Protein AF-A0A1M5S361-F1 (afdb_monomer)

Organism: NCBI:txid1121409

Sequence (158 aa):
METKALNVEGIELVMPVFLVQWWPHQLPLDRFPSFCGAGGGLGDALVPENCYGLPLSPACFVHDISWRVVEATWAGFHQGNSMFLHNNLAIINARSRFPLKQLRAYRAVTYFNAVDTIGAKYFWDDKWQFGTYEDPLEDPIVLEKLARVGVEPLRRAA

Foldseek 3Di:
DDWDWDQQPNFTQIADPVVNVLPLNVAHQQRQDALWAPPDDPRCVQTPQALPNQGLRVLSLRLVLQLQAFDPDPVSQVVSLVSSLRSQLRSLVVPHDPPSSVSSNVSSVSNSVCCNPVVNVVSNVSCVPQNHDPDSCVRVVNQVSSVSSVGHDDDPDD

Mean predicted aligned error: 4.07 Å

Secondary structure (DSSP, 8-state):
--EEEEEETTEEEEEEHHHHHT--TTS-GGGPPP--S-SSHHHHHHS-SEETTEE-HHHHHHHHHHHHHS-SSHHHHHHHHHHHHHHHHHHHHHH--TTHHHHHHHHHHHHHHHHHHHHHHHHHHHHHHH---SSGGG-HHHHHHHHHTT----PPP-

Solvent-accessible surface area (backbone atoms only — not comparable to full-atom values): 8976 Å² total; per-residue (Å²): 119,66,70,42,74,44,77,53,97,89,33,63,36,55,35,48,52,73,50,68,80,63,53,47,86,88,57,56,68,87,67,51,64,86,46,43,41,67,88,53,72,71,44,28,73,61,28,48,47,51,54,88,84,40,67,44,22,63,27,30,48,46,26,56,49,35,59,55,66,31,55,99,42,73,67,32,52,50,50,25,49,50,36,27,42,52,22,42,47,37,51,41,64,76,76,41,54,88,68,58,29,58,56,41,49,55,48,44,50,50,34,39,52,44,48,70,55,67,33,47,58,54,54,51,50,48,41,71,75,69,49,72,59,94,51,60,84,72,33,66,68,46,47,52,55,34,46,72,57,74,32,76,80,77,74,76,80,129

Structure (mmCIF, N/CA/C/O backbone):
data_AF-A0A1M5S361-F1
#
_entry.id   AF-A0A1M5S361-F1
#
loop_
_atom_site.group_PDB
_atom_site.id
_atom_site.type_symbol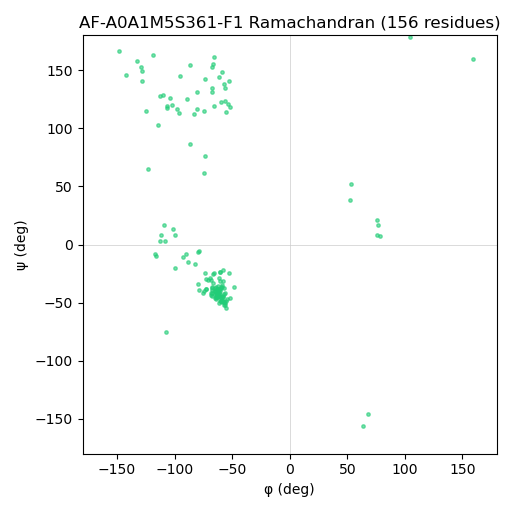
_atom_site.label_atom_id
_atom_site.label_alt_id
_atom_site.label_comp_id
_atom_site.label_asym_id
_atom_site.label_entity_id
_atom_site.label_seq_id
_atom_site.pdbx_PDB_ins_code
_atom_site.Cartn_x
_atom_site.Cartn_y
_atom_site.Cartn_z
_atom_site.occupancy
_atom_site.B_iso_or_equiv
_atom_site.auth_seq_id
_atom_site.auth_comp_id
_atom_site.auth_asym_id
_atom_site.auth_atom_id
_atom_site.pdbx_PDB_model_num
ATOM 1 N N . MET A 1 1 ? 7.374 8.102 -9.679 1.00 92.75 1 MET A N 1
ATOM 2 C CA . MET A 1 1 ? 6.005 8.076 -10.251 1.00 92.75 1 MET A CA 1
ATOM 3 C C . MET A 1 1 ? 5.154 9.184 -9.634 1.00 92.75 1 MET A C 1
ATOM 5 O O . MET A 1 1 ? 5.362 9.514 -8.471 1.00 92.75 1 MET A O 1
ATOM 9 N N . GLU A 1 2 ? 4.213 9.762 -10.384 1.00 95.44 2 GLU A N 1
ATOM 10 C CA . GLU A 1 2 ? 3.269 10.764 -9.863 1.00 95.44 2 GLU A CA 1
ATOM 11 C C . GLU A 1 2 ? 2.189 10.127 -8.968 1.00 95.44 2 GLU A C 1
ATOM 13 O O . GLU A 1 2 ? 1.696 9.029 -9.240 1.00 95.44 2 GLU A O 1
ATOM 18 N N . THR A 1 3 ? 1.801 10.826 -7.901 1.00 97.38 3 THR A N 1
ATOM 19 C CA . THR A 1 3 ? 0.815 10.340 -6.922 1.00 97.38 3 THR A CA 1
ATOM 20 C C . THR A 1 3 ? -0.275 11.374 -6.689 1.00 97.38 3 THR A C 1
ATOM 22 O O . THR A 1 3 ? -0.038 12.573 -6.834 1.00 97.38 3 THR A O 1
ATOM 25 N N . LYS A 1 4 ? -1.466 10.913 -6.308 1.00 98.00 4 LYS A N 1
ATOM 26 C CA . LYS A 1 4 ? -2.615 11.759 -5.988 1.00 98.00 4 LYS A CA 1
ATOM 27 C C . LYS A 1 4 ? -3.390 11.176 -4.812 1.00 98.00 4 LYS A C 1
ATOM 29 O O . LYS A 1 4 ? -3.484 9.959 -4.664 1.00 98.00 4 LYS A O 1
ATOM 34 N N . ALA A 1 5 ? -3.945 12.057 -3.985 1.00 97.88 5 ALA A N 1
ATOM 35 C CA . ALA A 1 5 ? -4.882 11.675 -2.939 1.00 97.88 5 ALA A CA 1
ATOM 36 C C . ALA A 1 5 ? -6.286 11.474 -3.530 1.00 97.88 5 ALA A C 1
ATOM 38 O O . ALA A 1 5 ? -6.795 12.334 -4.255 1.00 97.88 5 ALA A O 1
ATOM 39 N N . LEU A 1 6 ? -6.915 10.349 -3.201 1.00 97.50 6 LEU A N 1
ATOM 40 C CA . LEU A 1 6 ? -8.318 10.061 -3.469 1.00 97.50 6 LEU A CA 1
ATOM 41 C C . LEU A 1 6 ? -9.070 10.002 -2.139 1.00 97.50 6 LEU A C 1
ATOM 43 O O . LEU A 1 6 ? -8.674 9.271 -1.233 1.00 97.50 6 LEU A O 1
ATOM 47 N N . ASN A 1 7 ? -10.164 10.754 -2.027 1.00 97.31 7 ASN A N 1
ATOM 48 C CA . ASN A 1 7 ? -11.053 10.647 -0.876 1.00 97.31 7 ASN A CA 1
ATOM 49 C C . ASN A 1 7 ? -11.984 9.438 -1.053 1.00 97.31 7 ASN A C 1
ATOM 51 O O . ASN A 1 7 ? -12.795 9.408 -1.979 1.00 97.31 7 ASN A O 1
ATOM 55 N N . VAL A 1 8 ? -11.865 8.453 -0.165 1.00 96.00 8 VAL A N 1
ATOM 56 C CA . VAL A 1 8 ? -12.678 7.234 -0.145 1.00 96.00 8 VAL A CA 1
ATOM 57 C C . VAL A 1 8 ? -13.314 7.107 1.231 1.00 96.00 8 VAL A C 1
ATOM 59 O O . VAL A 1 8 ? -12.619 6.958 2.232 1.00 96.00 8 VAL A O 1
ATOM 62 N N . GLU A 1 9 ? -14.642 7.201 1.295 1.00 95.31 9 GLU A N 1
ATOM 63 C CA . GLU A 1 9 ? -15.398 7.149 2.557 1.00 95.31 9 GLU A CA 1
ATOM 64 C C . GLU A 1 9 ? -14.882 8.147 3.621 1.00 95.31 9 GLU A C 1
ATOM 66 O O . GLU A 1 9 ? -14.811 7.831 4.811 1.00 95.31 9 GLU A O 1
ATOM 71 N N . GLY A 1 10 ? -14.482 9.351 3.192 1.00 95.62 10 GLY A N 1
ATOM 72 C CA . GLY A 1 10 ? -13.931 10.386 4.071 1.00 95.62 10 GLY A CA 1
ATOM 73 C C . GLY A 1 10 ? -12.464 10.180 4.466 1.00 95.62 10 GLY A C 1
ATOM 74 O O . GLY A 1 10 ? -11.963 10.920 5.309 1.00 95.62 10 GLY A O 1
ATOM 75 N N . ILE A 1 11 ? -11.774 9.199 3.878 1.00 97.12 11 ILE A N 1
ATOM 76 C CA . ILE A 1 11 ? -10.365 8.878 4.132 1.00 97.12 11 ILE A CA 1
ATOM 77 C C . ILE A 1 11 ? -9.550 9.261 2.903 1.00 97.12 11 ILE A C 1
ATOM 79 O O . ILE A 1 11 ? -9.874 8.852 1.792 1.00 97.12 11 ILE A O 1
ATOM 83 N N . GLU A 1 12 ? -8.483 10.032 3.087 1.00 97.62 12 GLU A N 1
ATOM 84 C CA . GLU A 1 12 ? -7.560 10.360 2.001 1.00 97.62 12 GLU A CA 1
ATOM 85 C C . GLU A 1 12 ? -6.541 9.231 1.825 1.00 97.62 12 GLU A C 1
ATOM 87 O O . GLU A 1 12 ? -5.709 8.988 2.698 1.00 97.62 12 GLU A O 1
ATOM 92 N N . LEU A 1 13 ? -6.631 8.526 0.697 1.00 98.19 13 LEU A N 1
ATOM 93 C CA . LEU A 1 13 ? -5.674 7.500 0.296 1.00 98.19 13 LEU A CA 1
ATOM 94 C C . LEU A 1 13 ? -4.765 8.059 -0.798 1.00 98.19 13 LEU A C 1
ATOM 96 O O . LEU A 1 13 ? -5.244 8.531 -1.827 1.00 98.19 13 LEU A O 1
ATOM 100 N N . VAL A 1 14 ? -3.454 7.989 -0.593 1.00 98.38 14 VAL A N 1
ATOM 101 C CA . VAL A 1 14 ? -2.439 8.394 -1.570 1.00 98.38 14 VAL A CA 1
ATOM 102 C C . VAL A 1 14 ? -2.100 7.209 -2.459 1.00 98.38 14 VAL A C 1
ATOM 104 O O . VAL A 1 14 ? -1.735 6.142 -1.968 1.00 98.38 14 VAL A O 1
ATOM 107 N N . MET A 1 15 ? -2.215 7.389 -3.771 1.00 97.88 15 MET A N 1
ATOM 108 C CA . MET A 1 15 ? -2.027 6.314 -4.741 1.00 97.88 15 MET A CA 1
ATOM 109 C C . MET A 1 15 ? -1.445 6.834 -6.066 1.00 97.88 15 MET A C 1
ATOM 111 O O . MET A 1 15 ? -1.424 8.050 -6.290 1.00 97.88 15 MET A O 1
ATOM 115 N N . PRO A 1 16 ? -0.966 5.946 -6.956 1.00 97.38 16 PRO A N 1
ATOM 116 C CA . PRO A 1 16 ? -0.582 6.319 -8.315 1.00 97.38 16 PRO A CA 1
ATOM 117 C C . PRO A 1 16 ? -1.704 7.073 -9.040 1.00 97.38 16 PRO A C 1
ATOM 119 O O . PRO A 1 16 ? -2.867 6.687 -8.929 1.00 97.38 16 PRO A O 1
ATOM 122 N N . VAL A 1 17 ? -1.372 8.100 -9.832 1.00 96.81 17 VAL A N 1
ATOM 123 C CA . VAL A 1 17 ? -2.392 8.894 -10.554 1.00 96.81 17 VAL A CA 1
ATOM 124 C C . VAL A 1 17 ? -3.286 8.026 -11.439 1.00 96.81 17 VAL A C 1
ATOM 126 O O . VAL A 1 17 ? -4.500 8.223 -11.445 1.00 96.81 17 VAL A O 1
ATOM 129 N N . PHE A 1 18 ? -2.721 7.044 -12.148 1.00 94.75 18 PHE A N 1
ATOM 130 C CA . PHE A 1 18 ? -3.517 6.160 -13.004 1.00 94.75 18 PHE A CA 1
ATOM 131 C C . PHE A 1 18 ? -4.522 5.333 -12.186 1.00 94.75 18 PHE A C 1
ATOM 133 O O . PHE A 1 18 ? -5.666 5.173 -12.603 1.00 94.75 18 PHE A O 1
ATOM 140 N N . LEU A 1 19 ? -4.133 4.868 -10.990 1.00 96.62 19 LEU A N 1
ATOM 141 C CA . LEU A 1 19 ? -4.979 4.024 -10.147 1.00 96.62 19 LEU A CA 1
ATOM 142 C C . LEU A 1 19 ? -6.213 4.777 -9.638 1.00 96.62 19 LEU A C 1
ATOM 144 O O . LEU A 1 19 ? -7.242 4.154 -9.408 1.00 96.62 19 LEU A O 1
ATOM 148 N N . VAL A 1 20 ? -6.159 6.110 -9.539 1.00 95.94 20 VAL A N 1
ATOM 149 C CA . VAL A 1 20 ? -7.326 6.931 -9.177 1.00 95.94 20 VAL A CA 1
ATOM 150 C C . VAL A 1 20 ? -8.495 6.711 -10.141 1.00 95.94 20 VAL A C 1
ATOM 152 O O . VAL A 1 20 ? -9.641 6.696 -9.707 1.00 95.94 20 VAL A O 1
ATOM 155 N N . GLN A 1 21 ? -8.221 6.529 -11.437 1.00 92.00 21 GLN A N 1
ATOM 156 C CA . GLN A 1 21 ? -9.260 6.289 -12.450 1.00 92.00 21 GLN A CA 1
ATOM 157 C C . GLN A 1 21 ? -9.845 4.875 -12.368 1.00 92.00 21 GLN A C 1
ATOM 159 O O . GLN A 1 21 ? -10.978 4.649 -12.781 1.00 92.00 21 GLN A O 1
ATOM 164 N N . TRP A 1 22 ? -9.068 3.939 -11.824 1.00 95.06 22 TRP A N 1
ATOM 165 C CA . TRP A 1 22 ? -9.387 2.516 -11.740 1.00 95.06 22 TRP A CA 1
ATOM 166 C C . TRP A 1 22 ? -9.685 2.069 -10.309 1.00 95.06 22 TRP A C 1
ATOM 168 O O . TRP A 1 22 ? -9.663 0.878 -10.005 1.00 95.06 22 TRP A O 1
ATOM 178 N N . TRP A 1 23 ? -9.957 3.016 -9.410 1.00 96.12 23 TRP A N 1
ATOM 179 C CA . TRP A 1 23 ? -10.335 2.695 -8.047 1.00 96.12 23 TRP A CA 1
ATOM 180 C C . TRP A 1 23 ? -11.714 2.012 -8.037 1.00 96.12 23 TRP A C 1
ATOM 182 O O . TRP A 1 23 ? -12.640 2.501 -8.693 1.00 96.12 23 TRP A O 1
ATOM 192 N N . PRO A 1 24 ? -11.910 0.911 -7.287 1.00 95.38 24 PRO A N 1
ATOM 193 C CA . PRO A 1 24 ? -13.192 0.214 -7.220 1.00 95.38 24 PRO A CA 1
ATOM 194 C C . PRO A 1 24 ? -14.205 1.018 -6.386 1.00 95.38 24 PRO A C 1
ATOM 196 O O . PRO A 1 24 ? -14.499 0.690 -5.241 1.00 95.38 24 PRO A O 1
ATOM 199 N N . HIS A 1 25 ? -14.769 2.090 -6.949 1.00 92.19 25 HIS A N 1
ATOM 200 C CA . HIS A 1 25 ? -15.663 3.021 -6.242 1.00 92.19 25 HIS A CA 1
ATOM 201 C C . HIS A 1 25 ? -16.916 2.372 -5.632 1.00 92.19 25 HIS A C 1
ATOM 203 O O . HIS A 1 25 ? -17.522 2.940 -4.728 1.00 92.19 25 HIS A O 1
ATOM 209 N N . GLN A 1 26 ? -17.316 1.205 -6.137 1.00 91.25 26 GLN A N 1
ATOM 210 C CA . GLN A 1 26 ? -18.471 0.453 -5.646 1.00 91.25 26 GLN A CA 1
ATOM 211 C C . GLN A 1 26 ? -18.115 -0.539 -4.528 1.00 91.25 26 GLN A C 1
ATOM 213 O O . GLN A 1 26 ? -19.022 -1.127 -3.943 1.00 91.25 26 GLN A O 1
ATOM 218 N N . LEU A 1 27 ? -16.824 -0.736 -4.232 1.00 94.06 27 LEU A N 1
ATOM 219 C CA . LEU A 1 27 ? -16.335 -1.662 -3.217 1.00 94.06 27 LEU A CA 1
ATOM 220 C C . LEU A 1 27 ? -16.073 -0.917 -1.897 1.00 94.06 27 LEU A C 1
ATOM 222 O O . LEU A 1 27 ? -15.141 -0.112 -1.832 1.00 94.06 27 LEU A O 1
ATOM 226 N N . PRO A 1 28 ? -16.850 -1.190 -0.833 1.00 93.94 28 PRO A N 1
ATOM 227 C CA . PRO A 1 28 ? -16.580 -0.633 0.486 1.00 93.94 28 PRO A CA 1
ATOM 228 C C . PRO A 1 28 ? -15.213 -1.069 1.018 1.00 93.94 28 PRO A C 1
ATOM 230 O O . PRO A 1 28 ? -14.805 -2.218 0.824 1.00 93.94 28 PRO A O 1
ATOM 233 N N . LEU A 1 29 ? -14.527 -0.180 1.739 1.00 92.50 29 LEU A N 1
ATOM 234 C CA . LEU A 1 29 ? -13.178 -0.435 2.263 1.00 92.50 29 LEU A CA 1
ATOM 235 C C . LEU A 1 29 ? -13.105 -1.665 3.183 1.00 92.50 29 LEU A C 1
ATOM 237 O O . LEU A 1 29 ? -12.083 -2.348 3.214 1.00 92.50 29 LEU A O 1
ATOM 241 N N . ASP A 1 30 ? -14.177 -1.967 3.917 1.00 90.62 30 ASP A N 1
ATOM 242 C CA . ASP A 1 30 ? -14.266 -3.118 4.823 1.00 90.62 30 ASP A CA 1
ATOM 243 C C . ASP A 1 30 ? -14.553 -4.452 4.114 1.00 90.62 30 ASP A C 1
ATOM 245 O O . ASP A 1 30 ? -14.508 -5.507 4.747 1.00 90.62 30 ASP A O 1
ATOM 249 N N . ARG A 1 31 ? -14.825 -4.412 2.805 1.00 91.88 31 ARG A N 1
ATOM 250 C CA . ARG A 1 31 ? -15.108 -5.579 1.958 1.00 91.88 31 ARG A CA 1
ATOM 251 C C . ARG A 1 31 ? -14.024 -5.861 0.927 1.00 91.88 31 ARG A C 1
ATOM 253 O O . ARG A 1 31 ? -14.225 -6.723 0.072 1.00 91.88 31 ARG A O 1
ATOM 260 N N . PHE A 1 32 ? -12.892 -5.161 0.987 1.00 93.38 32 PHE A N 1
ATOM 261 C CA . PHE A 1 32 ? -11.757 -5.490 0.132 1.00 93.38 32 PHE A CA 1
ATOM 262 C C . PHE A 1 32 ? -11.338 -6.955 0.340 1.00 93.38 32 PHE A C 1
ATOM 264 O O . PHE A 1 32 ? -11.250 -7.404 1.487 1.00 93.38 32 PHE A O 1
ATOM 271 N N . PRO A 1 33 ? -11.075 -7.715 -0.740 1.00 91.62 33 PRO A N 1
ATOM 272 C CA . PRO A 1 33 ? -10.483 -9.036 -0.602 1.00 91.62 33 PRO A CA 1
ATOM 273 C C . PRO A 1 33 ? -9.064 -8.902 -0.043 1.00 91.62 33 PRO A C 1
ATOM 275 O O . PRO A 1 33 ? -8.457 -7.838 -0.130 1.00 91.62 33 PRO A O 1
ATOM 278 N N . SER A 1 34 ? -8.526 -9.993 0.501 1.00 89.56 34 SER A N 1
ATOM 279 C CA . SER A 1 34 ? -7.224 -9.953 1.165 1.00 89.56 34 SER A CA 1
ATOM 280 C C . SER A 1 34 ? -6.081 -9.645 0.192 1.00 89.56 34 SER A C 1
ATOM 282 O O . SER A 1 34 ? -5.843 -10.397 -0.757 1.00 89.56 34 SER A O 1
ATOM 284 N N . PHE A 1 35 ? -5.379 -8.539 0.429 1.00 90.50 35 PHE A N 1
ATOM 285 C CA . PHE A 1 35 ? -4.165 -8.130 -0.287 1.00 90.50 35 PHE A CA 1
ATOM 286 C C . PHE A 1 35 ? -2.942 -8.053 0.625 1.00 90.50 35 PHE A C 1
ATOM 288 O O . PHE A 1 35 ? -1.839 -7.848 0.137 1.00 90.50 35 PHE A O 1
ATOM 295 N N . CYS A 1 36 ? -3.109 -8.183 1.939 1.00 86.94 36 CYS A N 1
ATOM 296 C CA . CYS A 1 36 ? -1.977 -8.137 2.851 1.00 86.94 36 CYS A CA 1
ATOM 297 C C . CYS A 1 36 ? -1.334 -9.521 3.022 1.00 86.94 36 CYS A C 1
ATOM 299 O O . CYS A 1 36 ? -1.996 -10.552 2.906 1.00 86.94 36 CYS A O 1
ATOM 301 N N . GLY A 1 37 ? -0.047 -9.527 3.365 1.00 80.69 37 GLY A N 1
ATOM 302 C CA . GLY A 1 37 ? 0.742 -10.745 3.549 1.00 80.69 37 GLY A CA 1
ATOM 303 C C . GLY A 1 37 ? 1.689 -11.005 2.381 1.00 80.69 37 GLY A C 1
ATOM 304 O O . GLY A 1 37 ? 1.743 -10.245 1.420 1.00 80.69 37 GLY A O 1
ATOM 305 N N . ALA A 1 38 ? 2.467 -12.079 2.487 1.00 68.25 38 ALA A N 1
ATOM 306 C CA . ALA A 1 38 ? 3.393 -12.529 1.447 1.00 68.25 38 ALA A CA 1
ATOM 307 C C . ALA A 1 38 ? 2.815 -13.688 0.609 1.00 68.25 38 ALA A C 1
ATOM 309 O O . ALA A 1 38 ? 3.538 -14.301 -0.173 1.00 68.25 38 ALA A O 1
ATOM 310 N N . GLY A 1 39 ? 1.532 -14.023 0.797 1.00 63.03 39 GLY A N 1
ATOM 311 C CA . GLY A 1 39 ? 0.886 -15.167 0.148 1.00 63.03 39 GLY A CA 1
ATOM 312 C C . GLY A 1 39 ? 1.262 -16.516 0.772 1.00 63.03 39 GLY A C 1
ATOM 313 O O . GLY A 1 39 ? 1.061 -17.555 0.144 1.00 63.03 39 GLY A O 1
ATOM 314 N N . GLY A 1 40 ? 1.817 -16.508 1.990 1.00 61.91 40 GLY A N 1
ATOM 315 C CA . GLY A 1 40 ? 2.128 -17.706 2.767 1.00 61.91 40 GLY A CA 1
ATOM 316 C C . GLY A 1 40 ? 3.180 -17.506 3.867 1.00 61.91 40 GLY A C 1
ATOM 317 O O . GLY A 1 40 ? 4.033 -16.615 3.834 1.00 61.91 40 GLY A O 1
ATOM 318 N N . GLY A 1 41 ? 3.181 -18.418 4.843 1.00 64.94 41 GLY A N 1
ATOM 319 C CA . GLY A 1 41 ? 4.283 -18.597 5.796 1.00 64.94 41 GLY A CA 1
ATOM 320 C C . GLY A 1 41 ? 4.491 -17.440 6.784 1.00 64.94 41 GLY A C 1
ATOM 321 O O . GLY A 1 41 ? 3.548 -16.809 7.253 1.00 64.94 41 GLY A O 1
ATOM 322 N N . LEU A 1 42 ? 5.754 -17.184 7.154 1.00 63.31 42 LEU A N 1
ATOM 323 C CA . LEU A 1 42 ? 6.111 -16.180 8.170 1.00 63.31 42 LEU A CA 1
ATOM 324 C C . LEU A 1 42 ? 5.791 -14.737 7.742 1.00 63.31 42 LEU A C 1
ATOM 326 O O . LEU A 1 42 ? 5.581 -13.886 8.605 1.00 63.31 42 LEU A O 1
ATOM 330 N N . GLY A 1 43 ? 5.724 -14.459 6.436 1.00 67.00 43 GLY A N 1
ATOM 331 C CA . GLY A 1 43 ? 5.355 -13.139 5.917 1.00 67.00 43 GLY A CA 1
ATOM 332 C C . GLY A 1 43 ? 3.916 -12.752 6.266 1.00 67.00 43 GLY A C 1
ATOM 333 O O . GLY A 1 43 ? 3.674 -11.631 6.711 1.00 67.00 43 GLY A O 1
ATOM 334 N N . ASP A 1 44 ? 2.983 -13.704 6.196 1.00 71.88 44 ASP A N 1
ATOM 335 C C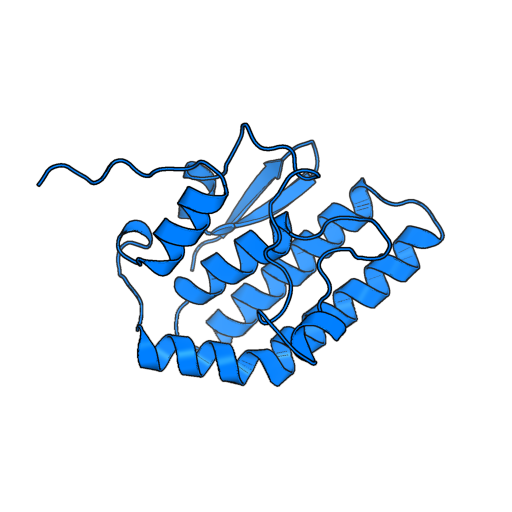A . ASP A 1 44 ? 1.574 -13.487 6.558 1.00 71.88 44 ASP A CA 1
ATOM 336 C C . ASP A 1 44 ? 1.389 -13.257 8.065 1.00 71.88 44 ASP A C 1
ATOM 338 O O . ASP A 1 44 ? 0.509 -12.512 8.492 1.00 71.88 44 ASP A O 1
ATOM 342 N N . ALA A 1 45 ? 2.250 -13.855 8.895 1.00 71.38 45 ALA A N 1
ATOM 343 C CA . ALA A 1 45 ? 2.251 -13.607 10.337 1.00 71.38 45 ALA A CA 1
ATOM 344 C C . ALA A 1 45 ? 2.773 -12.198 10.689 1.00 71.38 45 ALA A C 1
ATOM 346 O O . ALA A 1 45 ? 2.350 -11.591 11.683 1.00 71.38 45 ALA A O 1
ATOM 347 N N . LEU A 1 46 ? 3.688 -11.655 9.880 1.00 76.50 46 LEU A N 1
ATOM 348 C CA . LEU A 1 46 ? 4.235 -10.308 10.056 1.00 76.50 46 LEU A CA 1
ATOM 349 C C . LEU A 1 46 ? 3.278 -9.226 9.547 1.00 76.50 46 LEU A C 1
ATOM 351 O O . LEU A 1 46 ? 3.120 -8.204 10.219 1.00 76.50 46 LEU A O 1
ATOM 355 N N . VAL A 1 47 ? 2.601 -9.486 8.427 1.00 78.81 47 VAL A N 1
ATOM 356 C CA . VAL A 1 47 ? 1.677 -8.561 7.756 1.00 78.81 47 VAL A CA 1
ATOM 357 C C . VAL A 1 47 ? 0.289 -9.212 7.608 1.00 78.81 47 VAL A C 1
ATOM 359 O O . VAL A 1 47 ? -0.142 -9.493 6.493 1.00 78.81 47 VAL A O 1
ATOM 362 N N . PRO A 1 48 ? -0.432 -9.505 8.710 1.00 79.62 48 PRO A N 1
ATOM 363 C CA . PRO A 1 48 ? -1.735 -10.145 8.606 1.00 79.62 48 PRO A CA 1
ATOM 364 C C . PRO A 1 48 ? -2.7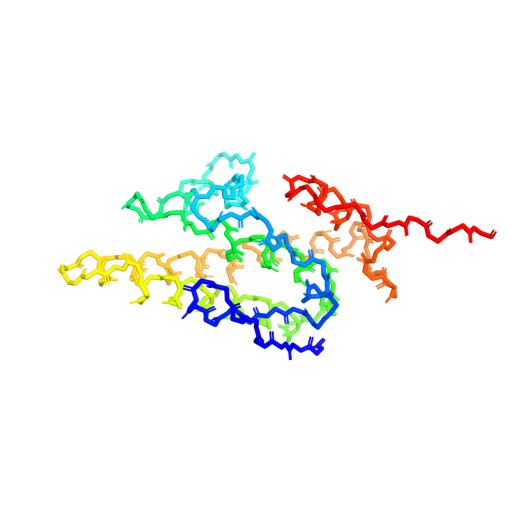83 -9.231 7.969 1.00 79.62 48 PRO A C 1
ATOM 366 O O . PRO A 1 48 ? -2.753 -8.009 8.119 1.00 79.62 48 PRO A O 1
ATOM 369 N N . GLU A 1 49 ? -3.778 -9.848 7.340 1.00 81.06 49 GLU A N 1
ATOM 370 C CA . GLU A 1 49 ? -4.915 -9.163 6.717 1.00 81.06 49 GLU A CA 1
ATOM 371 C C . GLU A 1 49 ? -5.619 -8.170 7.650 1.00 81.06 49 GLU A C 1
ATOM 373 O O . GLU A 1 49 ? -5.893 -7.021 7.301 1.00 81.06 49 GLU A O 1
ATOM 378 N N . ASN A 1 50 ? -5.882 -8.613 8.877 1.00 84.06 50 ASN A N 1
ATOM 379 C CA . ASN A 1 50 ? -6.616 -7.836 9.859 1.00 84.06 50 ASN A CA 1
ATOM 380 C C . ASN A 1 50 ? -5.677 -7.300 10.940 1.00 84.06 50 ASN A C 1
ATOM 382 O O . ASN A 1 50 ? -5.103 -8.058 11.725 1.00 84.06 50 ASN A O 1
ATOM 386 N N . CYS A 1 51 ? -5.606 -5.976 11.065 1.00 88.94 51 CYS A N 1
ATOM 387 C CA . CYS A 1 51 ? -4.901 -5.309 12.153 1.00 88.94 51 CYS A CA 1
ATOM 388 C C . CYS A 1 51 ? -5.842 -5.148 13.356 1.00 88.94 51 CYS A C 1
ATOM 390 O O . CYS A 1 51 ? -6.553 -4.148 13.504 1.00 88.94 51 CYS A O 1
ATOM 392 N N . TYR A 1 52 ? -5.897 -6.181 14.202 1.00 89.38 52 TYR A N 1
ATOM 393 C CA . TYR A 1 52 ? -6.830 -6.263 15.335 1.00 89.38 52 TYR A CA 1
ATOM 394 C C . TYR A 1 52 ? -8.293 -6.042 14.900 1.00 89.38 52 TYR A C 1
ATOM 396 O O . TYR A 1 52 ? -8.988 -5.164 15.420 1.00 89.38 52 TYR A O 1
ATOM 404 N N . GLY A 1 53 ? -8.734 -6.792 13.884 1.00 89.00 53 GLY A N 1
ATOM 405 C CA . GLY A 1 53 ? -10.096 -6.728 13.335 1.00 89.00 53 GLY A CA 1
ATOM 406 C C . GLY A 1 53 ? -10.396 -5.514 12.448 1.00 89.00 53 GLY A C 1
ATOM 407 O O . GLY A 1 53 ? -11.553 -5.300 12.110 1.00 89.00 53 GLY A O 1
ATOM 408 N N . LEU A 1 54 ? -9.390 -4.702 12.101 1.00 92.75 54 LEU A N 1
ATOM 409 C CA . LEU A 1 54 ? -9.518 -3.651 11.090 1.00 92.75 54 LEU A CA 1
ATOM 410 C C . LEU A 1 54 ? -8.865 -4.123 9.780 1.00 92.75 54 LEU A C 1
ATOM 412 O O . LEU A 1 54 ? -7.656 -4.382 9.807 1.00 92.75 54 LEU A O 1
ATOM 416 N N . PRO A 1 55 ? -9.613 -4.213 8.667 1.00 92.50 55 PRO A N 1
ATOM 417 C CA . PRO A 1 55 ? -9.037 -4.545 7.370 1.00 92.50 55 PRO A CA 1
ATOM 418 C C . PRO A 1 55 ? -8.133 -3.409 6.884 1.00 92.50 55 PRO A C 1
ATOM 420 O O . PRO A 1 55 ? -8.516 -2.237 6.905 1.00 92.50 55 PRO A O 1
ATOM 423 N N . LEU A 1 56 ? -6.922 -3.771 6.459 1.00 94.75 56 LEU A N 1
ATOM 424 C CA . LEU A 1 56 ? -5.944 -2.853 5.861 1.00 94.75 56 LEU A CA 1
ATOM 425 C C . LEU A 1 56 ? -5.696 -3.145 4.373 1.00 94.75 56 LEU A C 1
ATOM 427 O O . LEU A 1 56 ? -4.916 -2.440 3.732 1.00 94.75 56 LEU A O 1
ATOM 431 N N . SER A 1 57 ? -6.407 -4.121 3.799 1.00 94.94 57 SER A N 1
ATOM 432 C CA . SER A 1 57 ? -6.314 -4.482 2.381 1.00 94.94 57 SER A CA 1
ATOM 433 C C . SER A 1 57 ? -6.395 -3.333 1.386 1.00 94.94 57 SER A C 1
ATOM 435 O O . SER A 1 57 ? -5.646 -3.385 0.417 1.00 94.94 57 SER A O 1
ATOM 437 N N . PRO A 1 58 ? -7.201 -2.271 1.579 1.00 96.44 58 PRO A N 1
ATOM 438 C CA . PRO A 1 58 ? -7.174 -1.139 0.656 1.00 96.44 58 PRO A CA 1
ATOM 439 C C . PRO A 1 58 ? -5.787 -0.483 0.544 1.00 96.44 58 PRO A C 1
ATOM 441 O O . PRO A 1 58 ? -5.379 -0.085 -0.544 1.00 96.44 58 PRO A O 1
ATOM 444 N N . ALA A 1 59 ? -5.028 -0.405 1.644 1.00 97.25 59 ALA A N 1
ATOM 445 C CA . ALA A 1 59 ? -3.659 0.109 1.628 1.00 97.25 59 ALA A CA 1
ATOM 446 C C . ALA A 1 59 ? -2.678 -0.896 1.003 1.00 97.25 59 ALA A C 1
ATOM 448 O O . ALA A 1 59 ? -1.816 -0.486 0.227 1.00 97.25 59 ALA A O 1
ATOM 449 N N . CYS A 1 60 ? -2.830 -2.192 1.301 1.00 96.19 60 CYS A N 1
ATOM 450 C CA . CYS A 1 60 ? -2.028 -3.270 0.707 1.00 96.19 60 CYS A CA 1
ATOM 451 C C . CYS A 1 60 ? -2.241 -3.359 -0.819 1.00 96.19 60 CYS A C 1
ATOM 453 O O . CYS A 1 60 ? -1.285 -3.450 -1.576 1.00 96.19 60 CYS A O 1
ATOM 455 N N . PHE A 1 61 ? -3.476 -3.201 -1.296 1.00 97.19 61 PHE A N 1
ATOM 456 C CA . PHE A 1 61 ? -3.820 -3.147 -2.718 1.00 97.19 61 PHE A CA 1
ATOM 457 C C . PHE A 1 61 ? -3.097 -2.010 -3.453 1.00 97.19 61 PHE A C 1
ATOM 459 O O . PHE A 1 61 ? -2.489 -2.224 -4.503 1.00 97.19 61 PHE A O 1
ATOM 466 N N . VAL A 1 62 ? -3.124 -0.799 -2.883 1.00 97.88 62 VAL A N 1
ATOM 467 C CA . VAL A 1 62 ? -2.391 0.344 -3.446 1.00 97.88 62 VAL A CA 1
ATOM 468 C C . VAL A 1 62 ? -0.888 0.079 -3.437 1.00 97.88 62 VAL A C 1
ATOM 470 O O . VAL A 1 62 ? -0.219 0.404 -4.415 1.00 97.88 62 VAL A O 1
ATOM 473 N N . HIS A 1 63 ? -0.354 -0.495 -2.357 1.00 97.25 63 HIS A N 1
ATOM 474 C CA . HIS A 1 63 ? 1.069 -0.814 -2.211 1.00 97.25 63 HIS A CA 1
ATOM 475 C C . HIS A 1 63 ? 1.547 -1.811 -3.264 1.00 97.25 63 HIS A C 1
ATOM 477 O O . HIS A 1 63 ? 2.494 -1.509 -3.987 1.00 97.25 63 HIS A O 1
ATOM 483 N N . ASP A 1 64 ? 0.831 -2.919 -3.421 1.00 95.56 64 ASP A N 1
ATOM 484 C CA . ASP A 1 64 ? 1.112 -3.955 -4.407 1.00 95.56 64 ASP A CA 1
ATOM 485 C C . ASP A 1 64 ? 1.159 -3.392 -5.829 1.00 95.56 64 ASP A C 1
ATOM 487 O O . ASP A 1 64 ? 2.119 -3.612 -6.568 1.00 95.56 64 ASP A O 1
ATOM 491 N N . ILE A 1 65 ? 0.129 -2.630 -6.218 1.00 96.38 65 ILE A N 1
ATOM 492 C CA . ILE A 1 65 ? 0.093 -1.989 -7.535 1.00 96.38 65 ILE A CA 1
ATOM 493 C C . ILE A 1 65 ? 1.245 -0.994 -7.658 1.00 96.38 65 ILE A C 1
ATOM 495 O O . ILE A 1 65 ? 1.941 -0.994 -8.669 1.00 96.38 65 ILE A O 1
ATOM 499 N N . SER A 1 66 ? 1.489 -0.182 -6.626 1.00 96.69 66 SER A N 1
ATOM 500 C CA . SER A 1 66 ? 2.570 0.806 -6.622 1.00 96.69 66 SER A CA 1
ATOM 501 C C . SER A 1 66 ? 3.929 0.156 -6.849 1.00 96.69 66 SER A C 1
ATOM 503 O O . SER A 1 66 ? 4.698 0.653 -7.663 1.00 96.69 66 SER A O 1
ATOM 505 N N . TRP A 1 67 ? 4.219 -0.971 -6.197 1.00 95.38 67 TRP A N 1
ATOM 506 C CA . TRP A 1 67 ? 5.453 -1.721 -6.417 1.00 95.38 67 TRP A CA 1
ATOM 507 C C . TRP A 1 67 ? 5.614 -2.187 -7.857 1.00 95.38 67 TRP A C 1
ATOM 509 O O . TRP A 1 67 ? 6.727 -2.118 -8.372 1.00 95.38 67 TRP A O 1
ATOM 519 N N . ARG A 1 68 ? 4.535 -2.572 -8.546 1.00 94.75 68 ARG A N 1
ATOM 520 C CA . ARG A 1 68 ? 4.599 -2.938 -9.969 1.00 94.75 68 ARG A CA 1
ATOM 521 C C . ARG A 1 68 ? 4.995 -1.762 -10.861 1.00 94.75 68 ARG A C 1
ATOM 523 O O . ARG A 1 68 ? 5.840 -1.928 -11.738 1.00 94.75 68 ARG A O 1
ATOM 530 N N . VAL A 1 69 ? 4.493 -0.564 -10.575 1.00 94.75 69 VAL A N 1
ATOM 531 C CA . VAL A 1 69 ? 4.600 0.589 -11.490 1.00 94.75 69 VAL A CA 1
ATOM 532 C C . VAL A 1 69 ? 5.708 1.593 -11.170 1.00 94.75 69 VAL A C 1
ATOM 534 O O . VAL A 1 69 ? 6.103 2.363 -12.039 1.00 94.75 69 VAL A O 1
ATOM 537 N N . VAL A 1 70 ? 6.220 1.632 -9.936 1.00 95.06 70 VAL A N 1
ATOM 538 C CA . VAL A 1 70 ? 7.341 2.527 -9.606 1.00 95.06 70 VAL A CA 1
ATOM 539 C C . VAL A 1 70 ? 8.614 2.102 -10.335 1.00 95.06 70 VAL A C 1
ATOM 541 O O . VAL A 1 70 ? 8.803 0.933 -10.669 1.00 95.06 70 VAL A O 1
ATOM 544 N N . GLU A 1 71 ? 9.523 3.048 -10.549 1.00 92.50 71 GLU A N 1
ATOM 545 C CA . GLU A 1 71 ? 10.844 2.748 -11.099 1.00 92.50 71 GLU A CA 1
ATOM 546 C C . GLU A 1 71 ? 11.602 1.752 -10.210 1.00 92.50 71 GLU A C 1
ATOM 548 O O . GLU A 1 71 ? 11.463 1.760 -8.983 1.00 92.50 71 GLU A O 1
ATOM 553 N N . ALA A 1 72 ? 12.441 0.917 -10.828 1.00 94.75 72 ALA A N 1
ATOM 554 C CA . ALA A 1 72 ? 13.326 -0.023 -10.142 1.00 94.75 72 ALA A CA 1
ATOM 555 C C . ALA A 1 72 ? 14.521 0.709 -9.495 1.00 94.75 72 ALA A C 1
ATOM 5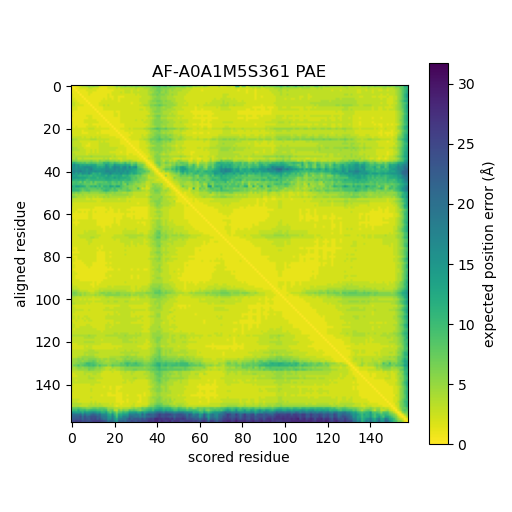57 O O . ALA A 1 72 ? 15.680 0.505 -9.850 1.00 94.75 72 ALA A O 1
ATOM 558 N N . THR A 1 73 ? 14.230 1.603 -8.554 1.00 96.44 73 THR A N 1
ATOM 559 C CA . THR A 1 73 ? 15.203 2.387 -7.791 1.00 96.44 73 THR A CA 1
ATOM 560 C C . THR A 1 73 ? 14.850 2.334 -6.309 1.00 96.44 73 THR A C 1
ATOM 562 O O . THR A 1 73 ? 13.697 2.116 -5.943 1.00 96.44 73 THR A O 1
ATOM 565 N N . TRP A 1 74 ? 15.824 2.588 -5.431 1.00 97.44 74 TRP A N 1
ATOM 566 C CA . TRP A 1 74 ? 15.547 2.725 -3.995 1.00 97.44 74 TRP A CA 1
ATOM 567 C C . TRP A 1 74 ? 14.541 3.845 -3.704 1.00 97.44 74 TRP A C 1
ATOM 569 O O . TRP A 1 74 ? 13.693 3.700 -2.828 1.00 97.44 74 TRP A O 1
ATOM 579 N N . ALA A 1 75 ? 14.580 4.936 -4.475 1.00 97.62 75 ALA A N 1
ATOM 580 C CA . ALA A 1 75 ? 13.595 6.006 -4.365 1.00 97.62 75 ALA A CA 1
ATOM 581 C C . ALA A 1 75 ? 12.179 5.512 -4.713 1.00 97.62 75 ALA A C 1
ATOM 583 O O . ALA A 1 75 ? 11.239 5.805 -3.979 1.00 97.62 75 ALA A O 1
ATOM 584 N N . GLY A 1 76 ? 12.029 4.721 -5.782 1.00 96.69 76 GLY A N 1
ATOM 585 C CA . GLY A 1 76 ? 10.758 4.093 -6.157 1.00 96.69 76 GLY A CA 1
ATOM 586 C C . GLY A 1 76 ? 10.259 3.093 -5.111 1.00 96.69 76 GLY A C 1
ATOM 587 O O . GLY A 1 76 ? 9.099 3.156 -4.702 1.00 96.69 76 GLY A O 1
ATOM 588 N N . PHE A 1 77 ? 11.148 2.233 -4.613 1.00 97.62 77 PHE A N 1
ATOM 589 C CA . PHE A 1 77 ? 10.861 1.288 -3.532 1.00 97.62 77 PHE A CA 1
ATOM 590 C C . PHE A 1 77 ? 10.314 1.995 -2.281 1.00 97.62 77 PHE A C 1
ATOM 592 O O . PHE A 1 77 ? 9.205 1.701 -1.823 1.00 97.62 77 PHE A O 1
ATOM 599 N N . HIS A 1 78 ? 11.041 2.995 -1.773 1.00 98.06 78 HIS A N 1
ATOM 600 C CA . HIS A 1 78 ? 10.620 3.746 -0.591 1.00 98.06 78 HIS A CA 1
ATOM 601 C C . HIS A 1 78 ? 9.400 4.633 -0.856 1.00 98.06 78 HIS A C 1
ATOM 603 O O . HIS A 1 78 ? 8.605 4.843 0.061 1.00 98.06 78 HIS A O 1
ATOM 609 N N . GLN A 1 79 ? 9.194 5.118 -2.087 1.00 97.69 79 GLN A N 1
ATOM 610 C CA . GLN A 1 79 ? 7.961 5.810 -2.466 1.00 97.69 79 GLN A CA 1
ATOM 611 C C . GLN A 1 79 ? 6.747 4.887 -2.271 1.00 97.69 79 GLN A C 1
ATOM 613 O O . GLN A 1 79 ? 5.781 5.284 -1.617 1.00 97.69 79 GLN A O 1
ATOM 618 N N . GLY A 1 80 ? 6.812 3.647 -2.772 1.00 97.31 80 GLY A N 1
ATOM 619 C CA . GLY A 1 80 ? 5.759 2.644 -2.584 1.00 97.31 80 GLY A CA 1
ATOM 620 C C . GLY A 1 80 ? 5.482 2.353 -1.105 1.00 97.31 80 GLY A C 1
ATOM 621 O O . GLY A 1 80 ? 4.336 2.431 -0.657 1.00 97.31 80 GLY A O 1
ATOM 622 N N . ASN A 1 81 ? 6.534 2.104 -0.322 1.00 97.94 81 ASN A N 1
ATOM 623 C CA . ASN A 1 81 ? 6.410 1.795 1.109 1.00 97.94 81 ASN A CA 1
ATOM 62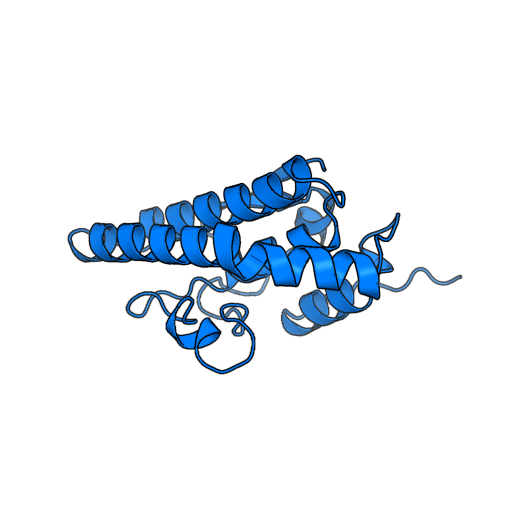4 C C . ASN A 1 81 ? 5.898 2.991 1.932 1.00 97.94 81 ASN A C 1
ATOM 626 O O . ASN A 1 81 ? 5.150 2.817 2.896 1.00 97.94 81 ASN A O 1
ATOM 630 N N . SER A 1 82 ? 6.252 4.219 1.545 1.00 97.62 82 SER A N 1
ATOM 631 C CA . SER A 1 82 ? 5.763 5.430 2.215 1.00 97.62 82 SER A CA 1
ATOM 632 C C . SER A 1 82 ? 4.264 5.629 1.996 1.00 97.62 82 SER A C 1
ATOM 634 O O . SER A 1 82 ? 3.546 5.940 2.947 1.00 97.62 82 SER A O 1
ATOM 636 N N . MET A 1 83 ? 3.769 5.392 0.773 1.00 97.81 8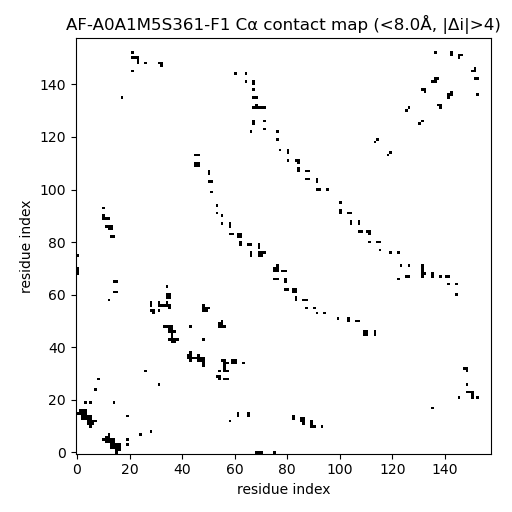3 MET A N 1
ATOM 637 C CA . MET A 1 83 ? 2.326 5.412 0.492 1.00 97.81 83 MET A CA 1
ATOM 638 C C . MET A 1 83 ? 1.586 4.353 1.311 1.00 97.81 83 MET A C 1
ATOM 640 O O . MET A 1 83 ? 0.541 4.642 1.891 1.00 97.81 83 MET A O 1
ATOM 644 N N . PHE A 1 84 ? 2.152 3.149 1.421 1.00 97.94 84 PHE A N 1
ATOM 645 C CA . PHE A 1 84 ? 1.589 2.075 2.236 1.00 97.94 84 PHE A CA 1
ATOM 646 C C . PHE A 1 84 ? 1.412 2.477 3.705 1.00 97.94 84 PHE A C 1
ATOM 648 O O . PHE A 1 84 ? 0.314 2.356 4.255 1.00 97.94 84 PHE A O 1
ATOM 655 N N . LEU A 1 85 ? 2.467 2.999 4.342 1.00 98.06 85 LEU A N 1
ATOM 656 C CA . LEU A 1 85 ? 2.390 3.449 5.733 1.00 98.06 85 LEU A CA 1
ATOM 657 C C . LEU A 1 85 ? 1.392 4.600 5.896 1.00 98.06 85 LEU A C 1
ATOM 659 O O . LEU A 1 85 ? 0.576 4.570 6.819 1.00 98.06 85 LEU A O 1
ATOM 663 N N . HIS A 1 86 ? 1.427 5.587 4.997 1.00 98.56 86 HIS A N 1
ATOM 664 C CA . HIS A 1 86 ? 0.494 6.711 5.020 1.00 98.56 86 HIS A CA 1
ATOM 665 C C . HIS A 1 86 ? -0.962 6.229 4.974 1.00 98.56 86 HIS A C 1
ATOM 667 O O . HIS A 1 86 ? -1.752 6.574 5.853 1.00 98.56 86 HIS A O 1
ATOM 673 N N . ASN A 1 87 ? -1.297 5.373 4.007 1.00 98.56 87 ASN A N 1
ATOM 674 C CA . ASN A 1 87 ? -2.652 4.861 3.814 1.00 98.56 87 ASN A CA 1
ATOM 675 C C . ASN A 1 87 ? -3.122 4.015 5.001 1.00 98.56 87 ASN A C 1
ATOM 677 O O . ASN A 1 87 ? -4.248 4.184 5.468 1.00 98.56 87 ASN A O 1
ATOM 681 N N . ASN A 1 88 ? -2.251 3.163 5.553 1.00 97.62 88 ASN A N 1
ATOM 682 C CA . ASN A 1 88 ? -2.559 2.420 6.776 1.00 97.62 88 ASN A CA 1
ATOM 683 C C . ASN A 1 88 ? -2.914 3.361 7.929 1.00 97.62 88 ASN A C 1
ATOM 685 O O . ASN A 1 88 ? -3.935 3.182 8.596 1.00 97.62 88 ASN A O 1
ATOM 689 N N . LEU A 1 89 ? -2.086 4.381 8.165 1.00 98.19 89 LEU A N 1
ATOM 690 C CA . LEU A 1 89 ? -2.320 5.343 9.236 1.00 98.19 89 LEU A CA 1
ATOM 691 C C . LEU A 1 89 ? -3.587 6.168 8.990 1.00 98.19 89 LEU A C 1
ATOM 693 O O . LEU A 1 89 ? -4.319 6.414 9.947 1.00 98.19 89 LEU A O 1
ATOM 697 N N . ALA A 1 90 ? -3.893 6.546 7.746 1.00 98.25 90 ALA A N 1
ATOM 698 C CA . ALA A 1 90 ? -5.131 7.237 7.389 1.00 98.25 90 ALA A CA 1
ATOM 699 C C . ALA A 1 90 ? -6.369 6.391 7.738 1.00 98.25 90 ALA A C 1
ATOM 701 O O . ALA A 1 90 ? -7.260 6.860 8.454 1.00 98.25 90 ALA A O 1
ATOM 702 N N . ILE A 1 91 ? -6.380 5.112 7.341 1.00 97.50 91 ILE A N 1
ATOM 703 C CA . ILE A 1 91 ? -7.462 4.167 7.663 1.00 97.50 91 ILE A CA 1
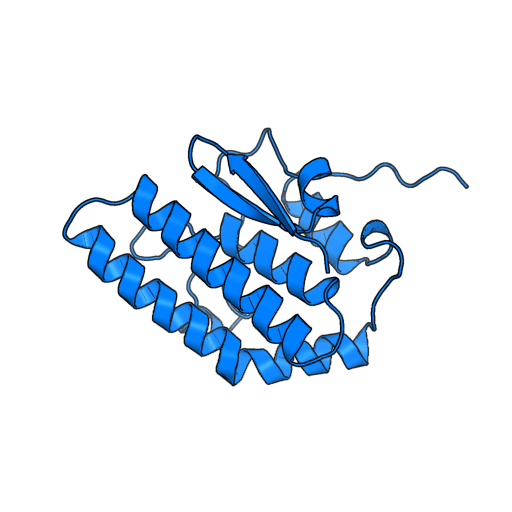ATOM 704 C C . ILE A 1 91 ? -7.598 3.992 9.180 1.00 97.50 91 ILE A C 1
ATOM 706 O O . ILE A 1 91 ? -8.693 4.117 9.737 1.00 97.50 91 ILE A O 1
ATOM 710 N N . ILE A 1 92 ? -6.485 3.759 9.880 1.00 97.38 92 ILE A N 1
ATOM 711 C CA . ILE A 1 92 ? -6.468 3.582 11.337 1.00 97.38 92 ILE A CA 1
ATOM 712 C C . ILE A 1 92 ? -6.986 4.833 12.046 1.00 97.38 92 ILE A C 1
ATOM 714 O O . ILE A 1 92 ? -7.792 4.715 12.971 1.00 97.38 92 ILE A O 1
ATOM 718 N N . ASN A 1 93 ? -6.553 6.020 11.618 1.00 97.25 93 ASN A N 1
ATOM 719 C CA . ASN A 1 93 ? -6.959 7.293 12.201 1.00 97.25 93 ASN A CA 1
ATOM 720 C C . ASN A 1 93 ? -8.463 7.538 12.069 1.00 97.25 93 ASN A C 1
ATOM 722 O O . ASN A 1 93 ? -9.058 8.045 13.019 1.00 97.25 93 ASN A O 1
ATOM 726 N N . ALA A 1 94 ? -9.056 7.160 10.936 1.00 96.94 94 ALA A N 1
ATOM 727 C CA . ALA A 1 94 ? -10.477 7.349 10.665 1.00 96.94 94 ALA A CA 1
ATOM 728 C C . ALA A 1 94 ? -11.372 6.289 11.332 1.00 96.94 94 ALA A C 1
ATOM 730 O O . ALA A 1 94 ? -12.488 6.590 11.749 1.00 96.94 94 ALA A O 1
ATOM 731 N N . ARG A 1 95 ? -10.897 5.041 11.446 1.00 96.06 95 ARG A N 1
ATOM 732 C CA . ARG A 1 95 ? -11.718 3.882 11.858 1.00 96.06 95 ARG A CA 1
ATOM 733 C C . ARG A 1 95 ? -11.418 3.352 13.258 1.00 96.06 95 ARG A C 1
ATOM 735 O O . ARG A 1 95 ? -11.995 2.352 13.681 1.00 96.06 95 ARG A O 1
ATOM 742 N N . SER A 1 96 ? -10.514 3.993 13.993 1.00 96.69 96 SER A N 1
ATOM 743 C CA . SER A 1 96 ? -10.110 3.545 15.328 1.00 96.69 96 SER A CA 1
ATOM 744 C C . SER A 1 96 ? -10.208 4.658 16.359 1.00 96.69 96 SER A C 1
ATOM 746 O O . SER A 1 96 ? -9.975 5.830 16.075 1.00 96.69 96 SER A O 1
ATOM 748 N N . ARG A 1 97 ? -10.486 4.270 17.604 1.00 95.50 97 ARG A N 1
ATOM 749 C CA . ARG A 1 97 ? -10.454 5.149 18.779 1.00 95.50 97 ARG A CA 1
ATOM 750 C C . ARG A 1 97 ? -9.413 4.646 19.777 1.00 95.50 97 ARG A C 1
ATOM 752 O O . ARG A 1 97 ? -8.955 3.506 19.675 1.00 95.50 97 ARG A O 1
ATOM 759 N N . PHE A 1 98 ? -9.014 5.497 20.719 1.00 92.69 98 PHE A N 1
ATOM 760 C CA . PHE A 1 98 ? -8.160 5.081 21.834 1.00 92.69 98 PHE A CA 1
ATOM 761 C C . PHE A 1 98 ? -8.835 3.935 22.618 1.00 92.69 98 PHE A C 1
ATOM 763 O O . PHE A 1 98 ? -10.045 4.023 22.842 1.00 92.69 98 PHE A O 1
ATOM 770 N N . PRO A 1 99 ? -8.104 2.880 23.038 1.00 93.50 99 PRO A N 1
ATOM 771 C CA . PRO A 1 99 ? -6.657 2.650 22.876 1.00 93.50 99 PRO A CA 1
ATOM 772 C C . PRO A 1 99 ?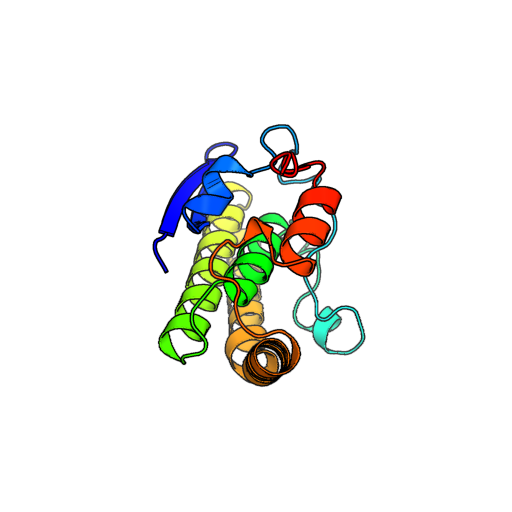 -6.270 1.843 21.619 1.00 93.50 99 PRO A C 1
ATOM 774 O O . PRO A 1 99 ? -5.092 1.758 21.268 1.00 93.50 99 PRO A O 1
ATOM 777 N N . LEU A 1 100 ? -7.244 1.249 20.918 1.00 95.31 100 LEU A N 1
ATOM 778 C CA . LEU A 1 100 ? -6.990 0.396 19.747 1.00 95.31 100 LEU A CA 1
ATOM 779 C C . LEU A 1 100 ? -6.284 1.144 18.615 1.00 95.31 100 LEU A C 1
ATOM 781 O O . LEU A 1 100 ? -5.488 0.551 17.895 1.00 95.31 100 LEU A O 1
ATOM 785 N N . LYS A 1 101 ? -6.536 2.447 18.477 1.00 96.69 101 LYS A N 1
ATOM 786 C CA . LYS A 1 101 ? -5.852 3.310 17.511 1.00 96.69 101 LYS A CA 1
ATOM 787 C C . LYS A 1 101 ? -4.328 3.250 17.662 1.00 96.69 101 LYS A C 1
ATOM 789 O O . LYS A 1 101 ? -3.632 3.091 16.667 1.00 96.69 101 LYS A O 1
ATOM 794 N N . GLN A 1 102 ? -3.814 3.344 18.886 1.00 95.88 102 GLN A N 1
ATOM 795 C CA . GLN A 1 102 ? -2.377 3.331 19.170 1.00 95.88 102 GLN A CA 1
ATOM 796 C C . GLN A 1 102 ? -1.770 1.959 18.888 1.00 95.88 102 GLN A C 1
ATOM 798 O O . GLN A 1 102 ? -0.727 1.869 18.245 1.00 95.88 102 GLN A O 1
ATOM 803 N N . LEU A 1 103 ? -2.453 0.892 19.311 1.00 95.75 103 LEU A N 1
ATOM 804 C CA . LEU A 1 103 ? -2.014 -0.480 19.053 1.00 95.75 103 LEU A CA 1
ATOM 805 C C . LEU A 1 103 ? -1.960 -0.779 17.551 1.00 95.75 103 LEU A C 1
ATOM 807 O O . LEU A 1 103 ? -0.978 -1.336 17.060 1.00 95.75 103 LEU A O 1
ATOM 811 N N . ARG A 1 104 ? -2.990 -0.361 16.807 1.00 96.75 104 ARG A N 1
ATOM 812 C CA . ARG A 1 104 ? -3.043 -0.501 15.349 1.00 96.75 104 ARG A CA 1
ATOM 813 C C . ARG A 1 104 ? -1.965 0.330 14.659 1.00 96.75 104 ARG A C 1
ATOM 815 O O . ARG A 1 104 ? -1.315 -0.180 13.756 1.00 96.75 104 ARG A O 1
ATOM 822 N N . ALA A 1 105 ? -1.733 1.569 15.097 1.00 96.50 105 ALA A N 1
ATOM 823 C CA . ALA A 1 105 ? -0.684 2.423 14.539 1.00 96.50 105 ALA A CA 1
ATOM 824 C C . ALA A 1 105 ? 0.714 1.820 14.754 1.00 96.50 105 ALA A C 1
ATOM 826 O O . ALA A 1 105 ? 1.501 1.757 13.815 1.00 96.50 105 ALA A O 1
ATOM 827 N N . TYR A 1 106 ? 0.998 1.300 15.952 1.00 95.44 106 TYR A N 1
ATOM 828 C CA . TYR A 1 106 ? 2.247 0.584 16.223 1.00 95.44 106 TYR A CA 1
ATOM 829 C C . TYR A 1 106 ? 2.413 -0.630 15.299 1.00 95.44 106 TYR A C 1
ATOM 831 O O . TYR A 1 106 ? 3.465 -0.821 14.688 1.00 95.44 106 TYR A O 1
ATOM 839 N N . ARG A 1 107 ? 1.345 -1.416 15.128 1.00 94.38 107 ARG A N 1
ATOM 840 C CA . ARG A 1 107 ? 1.346 -2.570 14.226 1.00 94.38 107 ARG A CA 1
ATOM 841 C C . ARG A 1 107 ? 1.541 -2.167 12.758 1.00 94.38 107 ARG A C 1
ATOM 843 O O . ARG A 1 107 ? 2.271 -2.855 12.056 1.00 94.38 107 ARG A O 1
ATOM 850 N N . ALA A 1 108 ? 0.980 -1.043 12.311 1.00 95.81 108 ALA A N 1
ATOM 851 C CA . ALA A 1 108 ? 1.206 -0.516 10.962 1.00 95.81 108 ALA A CA 1
ATOM 852 C C . ALA A 1 108 ? 2.679 -0.153 10.709 1.00 95.81 108 ALA A C 1
ATOM 854 O O . ALA A 1 108 ? 3.190 -0.398 9.619 1.00 95.81 108 ALA A O 1
ATOM 855 N N . VAL A 1 109 ? 3.396 0.351 11.720 1.00 95.94 109 VAL A N 1
ATOM 856 C CA . VAL A 1 109 ? 4.851 0.562 11.617 1.00 95.94 109 VAL A CA 1
ATOM 857 C C . VAL A 1 109 ? 5.595 -0.774 11.534 1.00 95.94 109 VAL A C 1
ATOM 859 O O . VAL A 1 109 ? 6.551 -0.893 10.777 1.00 95.94 109 VAL A O 1
ATOM 862 N N . THR A 1 110 ? 5.142 -1.817 12.241 1.00 94.06 110 THR A N 1
ATOM 863 C CA . THR A 1 110 ? 5.698 -3.171 12.061 1.00 94.06 110 THR A CA 1
ATOM 864 C C . THR A 1 110 ? 5.509 -3.678 10.628 1.00 94.06 110 THR A C 1
ATOM 866 O O . THR A 1 110 ? 6.429 -4.278 10.080 1.00 94.06 110 THR A O 1
ATOM 869 N N . TYR A 1 111 ? 4.353 -3.410 10.008 1.00 94.19 111 TYR A N 1
ATOM 870 C CA . TYR A 1 111 ? 4.099 -3.789 8.612 1.00 94.19 111 TYR A CA 1
ATOM 871 C C . TYR A 1 111 ? 5.047 -3.046 7.677 1.00 94.19 111 TYR A C 1
ATOM 873 O O . TYR A 1 111 ? 5.675 -3.667 6.826 1.00 94.19 111 TYR A O 1
ATOM 881 N N . PHE A 1 112 ? 5.182 -1.730 7.872 1.00 95.50 112 PHE A N 1
ATOM 882 C CA . PHE A 1 112 ? 6.132 -0.912 7.127 1.00 95.50 112 PHE A CA 1
ATOM 883 C C . PHE A 1 112 ? 7.557 -1.465 7.244 1.00 95.50 112 PHE A C 1
ATOM 885 O O . PHE A 1 112 ? 8.202 -1.703 6.232 1.00 95.50 112 PHE A O 1
ATOM 892 N N . ASN A 1 113 ? 8.019 -1.777 8.458 1.00 94.69 113 ASN A N 1
ATOM 893 C CA . ASN A 1 113 ? 9.346 -2.359 8.657 1.00 94.69 113 ASN A CA 1
ATOM 894 C C . ASN A 1 113 ? 9.508 -3.702 7.931 1.00 94.69 113 ASN A C 1
ATOM 896 O O . ASN A 1 113 ? 10.580 -3.970 7.396 1.00 94.69 113 ASN A O 1
ATOM 900 N N . ALA A 1 114 ? 8.475 -4.548 7.891 1.00 92.62 114 ALA A N 1
ATOM 901 C CA . ALA A 1 114 ? 8.532 -5.816 7.166 1.00 92.62 114 ALA A CA 1
ATOM 902 C C . ALA A 1 114 ? 8.697 -5.602 5.650 1.00 92.62 114 ALA A C 1
ATOM 904 O O . ALA A 1 114 ? 9.559 -6.240 5.041 1.00 92.62 114 ALA A O 1
ATOM 905 N N . VAL A 1 115 ? 7.934 -4.680 5.050 1.00 92.94 115 VAL A N 1
ATOM 906 C CA . VAL A 1 115 ? 8.051 -4.380 3.611 1.00 92.94 115 VAL A CA 1
ATOM 907 C C . VAL A 1 115 ? 9.329 -3.611 3.267 1.00 92.94 115 VAL A C 1
ATOM 909 O O . VAL A 1 115 ? 9.874 -3.808 2.188 1.00 92.94 115 VAL A O 1
ATOM 912 N N . ASP A 1 116 ? 9.854 -2.795 4.183 1.00 94.81 116 ASP A N 1
ATOM 913 C CA . ASP A 1 116 ? 11.067 -1.997 3.956 1.00 94.81 116 ASP A CA 1
ATOM 914 C C . ASP A 1 116 ? 12.367 -2.796 4.167 1.00 94.81 116 ASP A C 1
ATOM 916 O O . ASP A 1 116 ? 13.424 -2.410 3.678 1.00 94.81 116 ASP A O 1
ATOM 920 N N . THR A 1 117 ? 12.291 -3.948 4.843 1.00 92.50 117 THR A N 1
ATOM 921 C CA . THR A 1 117 ? 13.441 -4.835 5.082 1.00 92.50 117 THR A CA 1
ATOM 922 C C . THR A 1 117 ? 13.363 -6.102 4.237 1.00 92.50 117 THR A C 1
ATOM 924 O O . THR A 1 117 ? 14.052 -6.236 3.229 1.00 92.50 117 THR A O 1
ATOM 927 N N . ILE A 1 118 ? 12.497 -7.038 4.622 1.00 90.19 118 ILE A N 1
ATOM 928 C CA . ILE A 1 118 ? 12.311 -8.322 3.945 1.00 90.19 118 ILE A CA 1
ATOM 929 C C . ILE A 1 118 ? 11.697 -8.092 2.558 1.00 90.19 118 ILE A C 1
ATOM 931 O O . ILE A 1 118 ? 12.103 -8.722 1.582 1.00 90.19 118 ILE A O 1
ATOM 935 N N . GLY A 1 119 ? 10.756 -7.149 2.461 1.00 91.19 119 GLY A N 1
ATOM 936 C CA . GLY A 1 119 ? 10.086 -6.785 1.214 1.00 91.19 119 GLY A CA 1
ATOM 937 C C . GLY A 1 119 ? 11.017 -6.255 0.123 1.00 91.19 119 GLY A C 1
ATOM 938 O O . GLY A 1 119 ? 10.702 -6.421 -1.051 1.00 91.19 119 GLY A O 1
ATOM 939 N N . ALA A 1 120 ? 12.194 -5.719 0.473 1.00 94.25 120 ALA A N 1
ATOM 940 C CA . ALA A 1 120 ? 13.176 -5.269 -0.512 1.00 94.25 120 ALA A CA 1
ATOM 941 C C . ALA A 1 120 ? 13.575 -6.400 -1.466 1.00 94.25 120 ALA A C 1
ATOM 943 O O . ALA A 1 120 ? 13.627 -6.194 -2.674 1.00 94.25 120 ALA A O 1
ATOM 944 N N . LYS A 1 121 ? 13.792 -7.616 -0.944 1.00 92.69 121 LYS A N 1
ATOM 945 C CA . LYS A 1 121 ? 14.105 -8.777 -1.784 1.00 92.69 121 LYS A CA 1
ATOM 946 C C . LYS A 1 121 ? 12.992 -9.047 -2.802 1.00 92.69 121 LYS A C 1
ATOM 948 O O . LYS A 1 121 ? 13.288 -9.176 -3.982 1.00 92.69 121 LYS A O 1
ATOM 953 N N . TYR A 1 122 ? 11.741 -9.099 -2.346 1.00 91.56 122 TYR A N 1
ATOM 954 C CA . TYR A 1 122 ? 10.589 -9.371 -3.209 1.00 91.56 122 TYR A CA 1
ATOM 955 C C . TYR A 1 122 ? 10.400 -8.287 -4.267 1.00 91.56 122 TYR A C 1
ATOM 957 O O . TYR A 1 122 ? 10.190 -8.606 -5.429 1.00 91.56 122 TYR A O 1
ATOM 965 N N . PHE A 1 123 ? 10.557 -7.017 -3.889 1.00 94.56 123 PHE A N 1
ATOM 966 C CA . PHE A 1 123 ? 10.505 -5.906 -4.831 1.00 94.56 123 PHE A CA 1
ATOM 967 C C . PHE A 1 123 ? 11.538 -6.063 -5.955 1.00 94.56 123 PHE A C 1
ATOM 969 O O . PHE A 1 123 ? 11.192 -5.944 -7.127 1.00 94.56 123 PHE A O 1
ATOM 976 N N . TRP A 1 124 ? 12.800 -6.345 -5.618 1.00 95.56 124 TRP A N 1
ATOM 977 C CA . TRP A 1 124 ? 13.855 -6.487 -6.623 1.00 95.56 124 TRP A CA 1
ATOM 978 C C . TRP A 1 124 ? 13.674 -7.732 -7.494 1.00 95.56 124 TRP A C 1
ATOM 980 O O . TRP A 1 124 ? 13.818 -7.632 -8.713 1.00 95.56 124 TRP A O 1
ATOM 990 N N . ASP A 1 125 ? 13.295 -8.864 -6.897 1.00 93.38 125 ASP A N 1
ATOM 991 C CA . ASP A 1 125 ? 12.991 -10.097 -7.631 1.00 93.38 125 ASP A CA 1
ATOM 992 C C . ASP A 1 125 ? 11.859 -9.861 -8.651 1.00 93.38 125 ASP A C 1
ATOM 994 O O . ASP A 1 125 ? 12.004 -10.201 -9.826 1.00 93.38 125 ASP A O 1
ATOM 998 N N . ASP A 1 126 ? 10.783 -9.179 -8.246 1.00 91.44 126 ASP A N 1
ATOM 999 C CA . ASP A 1 126 ? 9.659 -8.813 -9.114 1.00 91.44 126 ASP A CA 1
ATOM 1000 C C . ASP A 1 126 ? 10.073 -7.890 -10.267 1.00 91.44 126 ASP A C 1
ATOM 1002 O O . ASP A 1 126 ? 9.584 -8.032 -11.395 1.00 91.44 126 ASP A O 1
ATOM 1006 N N . LYS A 1 127 ? 10.961 -6.923 -10.000 1.00 92.81 127 LYS A N 1
ATOM 1007 C CA . LYS A 1 127 ? 11.486 -6.021 -11.035 1.00 92.81 127 LYS A CA 1
ATOM 1008 C C . LYS A 1 127 ? 12.367 -6.755 -12.033 1.00 92.81 127 LYS A C 1
ATOM 1010 O O . LYS A 1 127 ? 12.296 -6.454 -13.221 1.00 92.81 127 LYS A O 1
ATOM 1015 N N . TRP A 1 128 ? 13.164 -7.721 -11.587 1.00 92.81 128 TRP A N 1
ATOM 1016 C CA . TRP A 1 128 ? 13.992 -8.527 -12.484 1.00 92.81 128 TRP A CA 1
ATOM 1017 C C . TRP A 1 128 ? 13.181 -9.531 -13.295 1.00 92.81 128 TRP A C 1
ATOM 1019 O O . TRP A 1 128 ? 13.480 -9.739 -14.467 1.00 92.81 128 TRP A O 1
ATOM 1029 N N . GLN A 1 129 ? 12.162 -10.141 -12.693 1.00 90.12 129 GLN A N 1
ATOM 1030 C CA . GLN A 1 129 ? 11.364 -11.168 -13.352 1.00 90.12 129 GLN A CA 1
ATOM 1031 C C . GLN A 1 129 ? 10.396 -10.588 -14.387 1.00 90.12 129 GLN A C 1
ATOM 1033 O O . GLN A 1 129 ? 10.226 -11.168 -15.458 1.00 90.12 129 GLN A O 1
ATOM 1038 N N . PHE A 1 130 ? 9.747 -9.467 -14.071 1.00 87.19 130 PHE A N 1
ATOM 1039 C CA . PHE A 1 130 ? 8.636 -8.947 -14.872 1.00 87.19 130 PHE A CA 1
ATOM 1040 C C . PHE A 1 130 ? 8.920 -7.589 -15.518 1.00 87.19 130 PHE A C 1
ATOM 1042 O O . PHE A 1 130 ? 8.123 -7.133 -16.334 1.00 87.19 130 PHE A O 1
ATOM 1049 N N . GLY A 1 131 ? 10.021 -6.927 -15.151 1.00 85.88 131 GLY A N 1
ATOM 1050 C CA . GLY A 1 131 ? 10.324 -5.578 -15.618 1.00 85.88 131 GLY A CA 1
ATOM 1051 C C . GLY A 1 131 ? 9.294 -4.540 -15.161 1.00 85.88 131 GLY A C 1
ATOM 1052 O O . GLY A 1 131 ? 8.601 -4.705 -14.150 1.00 85.88 131 GLY A O 1
ATOM 1053 N N . THR A 1 132 ? 9.217 -3.451 -15.921 1.00 82.75 132 THR A N 1
ATOM 1054 C CA . THR A 1 132 ? 8.223 -2.380 -15.782 1.00 82.75 132 THR A CA 1
ATOM 1055 C C . THR A 1 132 ? 7.563 -2.133 -17.131 1.00 82.75 132 THR A C 1
ATOM 1057 O O . THR A 1 132 ? 8.252 -2.137 -18.150 1.00 82.75 132 THR A O 1
ATOM 1060 N N . TYR A 1 133 ? 6.259 -1.880 -17.123 1.00 86.25 133 TYR A N 1
ATOM 1061 C CA . TYR A 1 133 ? 5.487 -1.529 -18.314 1.00 86.25 133 TYR A CA 1
ATOM 1062 C C . TYR A 1 133 ? 5.367 -0.006 -18.430 1.00 86.25 133 TYR A C 1
ATOM 1064 O O . TYR A 1 133 ? 5.280 0.678 -17.408 1.00 86.25 133 TYR A O 1
ATOM 1072 N N . GLU A 1 134 ? 5.366 0.524 -19.658 1.00 86.81 134 GLU A N 1
ATOM 1073 C CA . GLU A 1 134 ? 5.120 1.956 -19.894 1.00 86.81 134 GLU A CA 1
ATOM 1074 C C . GLU A 1 134 ? 3.675 2.329 -19.540 1.00 86.81 134 GLU A C 1
ATOM 1076 O O . GLU A 1 134 ? 3.443 3.320 -18.846 1.00 86.81 134 GLU A O 1
ATOM 1081 N N . ASP A 1 135 ? 2.713 1.504 -19.965 1.00 91.19 135 ASP A N 1
ATOM 1082 C CA . ASP A 1 135 ? 1.323 1.572 -19.520 1.00 91.19 135 ASP A CA 1
ATOM 1083 C C . ASP A 1 135 ? 1.088 0.541 -18.397 1.00 91.19 135 ASP A C 1
ATOM 1085 O O . ASP A 1 135 ? 1.175 -0.666 -18.638 1.00 91.19 135 ASP A O 1
ATOM 1089 N N . PRO A 1 136 ? 0.751 0.968 -17.163 1.00 92.56 136 PRO A N 1
ATOM 1090 C CA . PRO A 1 136 ? 0.397 0.061 -16.072 1.00 92.56 136 PRO A CA 1
ATOM 1091 C C . PRO A 1 136 ? -0.707 -0.951 -16.396 1.00 92.56 136 PRO A C 1
ATOM 1093 O O . PRO A 1 136 ? -0.776 -1.993 -15.749 1.00 92.56 136 PRO A O 1
ATOM 1096 N N . LEU A 1 137 ? -1.583 -0.652 -17.361 1.00 93.38 137 LEU A N 1
ATOM 1097 C CA . LEU A 1 137 ? -2.659 -1.546 -17.791 1.00 93.38 137 LEU A CA 1
ATOM 1098 C C . LEU A 1 137 ? -2.185 -2.664 -18.729 1.00 93.38 137 LEU A C 1
ATOM 1100 O O . LEU A 1 137 ? -2.977 -3.542 -19.064 1.00 93.38 137 LEU A O 1
ATOM 1104 N N . GLU A 1 138 ? -0.919 -2.660 -19.140 1.00 92.50 138 GLU A N 1
ATOM 1105 C CA . GLU A 1 138 ? -0.292 -3.780 -19.849 1.00 92.50 138 GLU A CA 1
ATOM 1106 C C . GLU A 1 138 ? 0.333 -4.800 -18.886 1.00 92.50 138 GLU A C 1
ATOM 1108 O O . GLU A 1 138 ? 0.595 -5.934 -19.290 1.00 92.50 138 GLU A O 1
ATOM 1113 N N . ASP A 1 139 ? 0.524 -4.444 -17.607 1.00 93.12 139 ASP A N 1
ATOM 1114 C CA . ASP A 1 139 ? 1.052 -5.367 -16.603 1.00 93.12 139 ASP A CA 1
ATOM 1115 C C . ASP A 1 139 ? -0.030 -6.397 -16.203 1.00 93.12 139 ASP A C 1
ATOM 1117 O O . ASP A 1 139 ? -1.043 -6.034 -15.586 1.00 93.12 139 ASP A O 1
ATOM 1121 N N . PRO A 1 140 ? 0.164 -7.701 -16.491 1.00 92.12 140 PRO A N 1
ATOM 1122 C CA . PRO A 1 140 ? -0.825 -8.731 -16.177 1.00 92.12 140 PRO A CA 1
ATOM 1123 C C . PRO A 1 140 ? -1.105 -8.855 -14.673 1.00 92.12 140 PRO A C 1
ATOM 1125 O O . PRO A 1 140 ? -2.226 -9.192 -14.297 1.00 92.12 140 PRO A O 1
ATOM 1128 N N . ILE A 1 141 ? -0.133 -8.539 -13.811 1.00 92.75 141 ILE A N 1
ATOM 1129 C CA . ILE A 1 141 ? -0.298 -8.576 -12.352 1.00 92.75 141 ILE A CA 1
ATOM 1130 C C . ILE A 1 141 ? -1.183 -7.412 -11.892 1.00 92.75 141 ILE A C 1
ATOM 1132 O O . ILE A 1 141 ? -2.016 -7.577 -10.999 1.00 92.75 141 ILE A O 1
ATOM 1136 N N . VAL A 1 142 ? -1.042 -6.232 -12.507 1.00 94.88 142 VAL A N 1
ATOM 1137 C CA . VAL A 1 142 ? -1.924 -5.087 -12.224 1.00 94.88 142 VAL A CA 1
ATOM 1138 C C . VAL A 1 142 ? -3.354 -5.412 -12.652 1.00 94.88 142 VAL A C 1
ATOM 1140 O O . VAL A 1 142 ? -4.282 -5.212 -11.866 1.00 94.88 142 VAL A O 1
ATOM 1143 N N . LEU A 1 143 ? -3.536 -5.974 -13.851 1.00 94.75 143 LEU A N 1
ATOM 1144 C CA . LEU A 1 143 ? -4.850 -6.387 -14.349 1.00 94.75 143 LEU A CA 1
ATOM 1145 C C . LEU A 1 143 ? -5.506 -7.448 -13.457 1.00 94.75 143 LEU A C 1
ATOM 1147 O O . LEU A 1 143 ? -6.690 -7.331 -13.147 1.00 94.75 143 LEU A O 1
ATOM 1151 N N . GLU A 1 144 ? -4.750 -8.446 -12.994 1.00 93.94 144 GLU A N 1
ATOM 1152 C CA . GLU A 1 144 ? -5.252 -9.460 -12.060 1.00 93.94 144 GLU A CA 1
ATOM 1153 C C . GLU A 1 144 ? -5.744 -8.820 -10.753 1.00 93.94 144 GLU A C 1
ATOM 1155 O O . GLU A 1 144 ? -6.843 -9.118 -10.277 1.00 93.94 144 GLU A O 1
ATOM 1160 N N . LYS A 1 145 ? -4.964 -7.897 -10.176 1.00 94.81 145 LYS A N 1
ATOM 1161 C CA . LYS A 1 145 ? -5.339 -7.207 -8.933 1.00 94.81 145 LYS A CA 1
ATOM 1162 C C . LYS A 1 145 ? -6.580 -6.332 -9.117 1.00 94.81 145 LYS A C 1
ATOM 1164 O O . LYS A 1 145 ? -7.436 -6.332 -8.233 1.00 94.81 145 LYS A O 1
ATOM 1169 N N . LEU A 1 146 ? -6.709 -5.634 -10.247 1.00 96.19 146 LEU A N 1
ATOM 1170 C CA . LEU A 1 146 ? -7.907 -4.857 -10.589 1.00 96.19 146 LEU A CA 1
ATOM 1171 C C . LEU A 1 146 ? -9.141 -5.758 -10.742 1.00 96.19 146 LEU A C 1
ATOM 1173 O O . LEU A 1 146 ? -10.182 -5.487 -10.140 1.00 96.19 146 LEU A O 1
ATOM 1177 N N . ALA A 1 147 ? -9.010 -6.884 -11.446 1.00 94.75 147 ALA A N 1
ATOM 1178 C CA . ALA A 1 147 ? -10.105 -7.834 -11.627 1.00 94.75 147 ALA A CA 1
ATOM 1179 C C . ALA A 1 147 ? -10.598 -8.404 -10.286 1.00 94.75 147 ALA A C 1
ATOM 1181 O O . ALA A 1 147 ? -11.802 -8.526 -10.059 1.00 94.75 147 ALA A O 1
ATOM 1182 N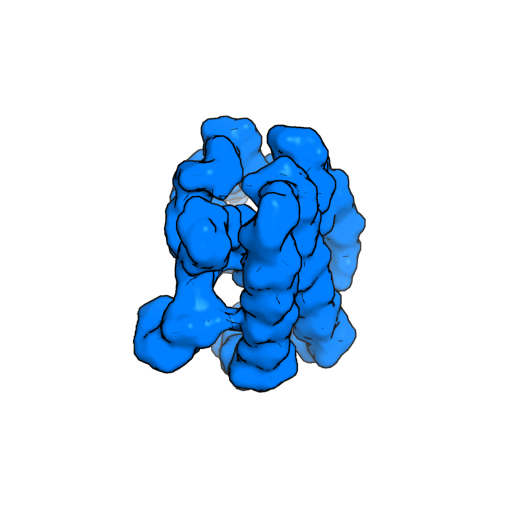 N . ARG A 1 148 ? -9.684 -8.671 -9.341 1.00 94.56 148 ARG A N 1
ATOM 1183 C CA . ARG A 1 148 ? -10.026 -9.136 -7.983 1.00 94.56 148 ARG A CA 1
ATOM 1184 C C . ARG A 1 148 ? -10.886 -8.149 -7.189 1.00 94.56 148 ARG A C 1
ATOM 1186 O O . ARG A 1 148 ? -11.589 -8.582 -6.279 1.00 94.56 148 ARG A O 1
ATOM 1193 N N . VAL A 1 149 ? -10.850 -6.856 -7.515 1.00 95.31 149 VAL A N 1
ATOM 1194 C CA . VAL A 1 149 ? -11.716 -5.823 -6.913 1.00 95.31 149 VAL A CA 1
ATOM 1195 C C . VAL A 1 149 ? -12.892 -5.426 -7.812 1.00 95.31 149 VAL A C 1
ATOM 1197 O O . VAL A 1 149 ? -13.562 -4.431 -7.544 1.00 95.31 149 VAL A O 1
ATOM 1200 N N . GLY A 1 150 ? -13.172 -6.207 -8.861 1.00 93.81 150 GLY A N 1
ATOM 1201 C CA . GLY A 1 150 ? -14.292 -5.977 -9.775 1.00 93.81 150 GLY A CA 1
ATOM 1202 C C . GLY A 1 150 ? -14.065 -4.839 -10.772 1.00 93.81 150 GLY A C 1
ATOM 1203 O O . GLY A 1 150 ? -15.034 -4.285 -11.285 1.00 93.81 150 GLY A O 1
ATOM 1204 N N . VAL A 1 151 ? -12.809 -4.467 -11.032 1.00 93.44 151 VAL A N 1
ATOM 1205 C CA . VAL A 1 151 ? -12.443 -3.458 -12.032 1.00 93.44 151 VAL A CA 1
ATOM 1206 C C . VAL A 1 151 ? -11.836 -4.156 -13.241 1.00 93.44 151 VAL A C 1
ATOM 1208 O O . VAL A 1 151 ? -10.777 -4.769 -13.148 1.00 93.44 151 VAL A O 1
ATOM 1211 N N . GLU A 1 152 ? -12.489 -4.027 -14.392 1.00 87.44 152 GLU A N 1
ATOM 1212 C CA . GLU A 1 152 ? -11.991 -4.540 -15.668 1.00 87.44 152 GLU A CA 1
ATOM 1213 C C . GLU A 1 152 ? -11.702 -3.367 -16.610 1.00 87.44 152 GLU A C 1
ATOM 1215 O O . GLU A 1 152 ? -12.628 -2.781 -17.179 1.00 87.44 152 GLU A O 1
ATOM 1220 N N . PRO A 1 153 ? -10.426 -2.987 -16.786 1.00 80.12 153 PRO A N 1
ATOM 1221 C CA . PRO A 1 153 ? -10.052 -2.043 -17.823 1.00 80.12 153 PRO A CA 1
ATOM 1222 C C . PRO A 1 153 ? -10.445 -2.617 -19.182 1.00 80.12 153 PRO A C 1
ATOM 1224 O O . PRO A 1 153 ? -10.018 -3.714 -19.550 1.00 80.12 153 PRO A O 1
ATOM 1227 N N . LEU A 1 154 ? -11.274 -1.888 -19.934 1.00 65.56 154 LEU A N 1
ATOM 1228 C CA . LEU A 1 154 ? -11.572 -2.244 -21.317 1.00 65.56 154 LEU A CA 1
ATOM 1229 C C . LEU A 1 154 ? -10.238 -2.346 -22.059 1.00 65.56 154 LEU A C 1
ATOM 1231 O O . LEU A 1 154 ? -9.544 -1.337 -22.212 1.00 65.56 154 LEU A O 1
ATOM 1235 N N . ARG A 1 155 ? -9.870 -3.553 -22.514 1.00 58.28 155 ARG A N 1
ATOM 1236 C CA . ARG A 1 155 ? -8.749 -3.704 -23.447 1.00 58.28 155 ARG A CA 1
ATOM 1237 C C . ARG A 1 155 ? -9.042 -2.767 -24.607 1.00 58.28 155 ARG A C 1
ATOM 1239 O O . ARG A 1 155 ? -10.100 -2.891 -25.228 1.00 58.28 155 ARG A O 1
ATOM 1246 N N . ARG A 1 156 ? -8.147 -1.810 -24.870 1.00 51.72 156 ARG A N 1
ATOM 1247 C CA . ARG A 1 156 ? -8.238 -1.001 -26.087 1.00 51.72 156 ARG A CA 1
ATOM 1248 C C . ARG A 1 156 ? -8.357 -1.990 -27.243 1.00 51.72 156 ARG A C 1
ATOM 1250 O O . ARG A 1 156 ? -7.492 -2.851 -27.400 1.00 51.72 156 ARG A O 1
ATOM 1257 N N . ALA A 1 157 ? -9.473 -1.934 -27.965 1.00 41.97 157 ALA A N 1
ATOM 1258 C CA . ALA A 1 157 ? -9.582 -2.640 -29.228 1.00 41.97 157 ALA A CA 1
ATOM 1259 C C . ALA A 1 157 ? -8.422 -2.138 -30.096 1.00 41.97 157 ALA A C 1
ATOM 1261 O O . ALA A 1 157 ? -8.241 -0.923 -30.214 1.00 41.97 157 ALA A O 1
ATOM 1262 N N . ALA A 1 158 ? -7.600 -3.078 -30.562 1.00 43.06 158 ALA A N 1
ATOM 1263 C CA . ALA A 1 158 ? -6.495 -2.811 -31.474 1.00 43.06 158 ALA A CA 1
ATOM 1264 C C . ALA A 1 158 ? -6.988 -2.129 -32.757 1.00 43.06 158 ALA A C 1
ATOM 1266 O O . ALA A 1 158 ? -8.123 -2.447 -33.189 1.00 43.06 158 ALA A O 1
#

Radius of gyration: 15.09 Å; Cα contacts (8 Å, |Δi|>4): 197; chains: 1; bounding box: 34×30×54 Å

pLDDT: mean 91.13, std 10.29, range [41.97, 98.56]